Protein AF-A0A815XYH9-F1 (afdb_monomer_lite)

Foldseek 3Di:
DPPCPPDDDPVVVVVVVVVVVPDDPVNDDPDDDCVVLWDDQDDLPPFQLPLLSVVQRVLQSVVCVVPVDRFGWASLQLQQQQQQVPDPPRLPGDRPHGDNVSSLVCLQVQAIATCVQPPPDVVCSSPHRDPVGSVRRNVGHDDDDDDDDDD

pLDDT: mean 88.65, std 15.36, range [31.77, 98.81]

Secondary structure (DSSP, 8-state):
-----PPPPHHHHHHHHHHHTT--GGGS-S----TTTSPPPP--TTSS-HHHHHHHHHHHHHHHHHHS----B-HHHHHHHHHHHT-SSTT---S----HHHHHHHHHHT---BTTTS---GGGTTSPPPHHHHHHHTTS-----------

Sequence (151 aa):
MLASTRMPNNAQLQQNFSDHMKLDQSQLPRKINLRSEMTPVEDQSAIGSCVANAFAGAYEYLLKKSSGRHIDVSRLFIYYNARAKNAYPPGHITDSGCNITDVLETLKELGTCEESLWPYDINKVHAKPNELAYNKASENQIMDALSLKVD

Structure (mmCIF, N/CA/C/O backbone):
data_AF-A0A815XYH9-F1
#
_entry.id   AF-A0A815XYH9-F1
#
loop_
_atom_site.group_PDB
_atom_site.id
_atom_site.type_symbol
_atom_site.label_atom_id
_atom_site.label_alt_id
_atom_site.label_comp_id
_atom_site.label_asym_id
_atom_site.label_entity_id
_atom_site.label_seq_id
_atom_site.pdbx_PDB_ins_code
_atom_site.Cartn_x
_atom_site.Cartn_y
_atom_site.Cartn_z
_atom_site.occupancy
_atom_site.B_iso_or_equiv
_atom_site.auth_seq_id
_atom_site.auth_comp_id
_atom_site.auth_asym_id
_atom_site.auth_atom_id
_atom_site.pdbx_PDB_model_num
ATOM 1 N N . MET A 1 1 ? -25.256 13.380 -1.648 1.00 32.19 1 MET A N 1
ATOM 2 C CA . MET A 1 1 ? -24.502 14.528 -1.105 1.00 32.19 1 MET A CA 1
ATOM 3 C C . MET A 1 1 ? -23.559 13.983 -0.046 1.00 32.19 1 MET A C 1
ATOM 5 O O . MET A 1 1 ? -24.017 13.665 1.041 1.00 32.19 1 MET A O 1
ATOM 9 N N . LEU A 1 2 ? -22.291 13.750 -0.386 1.00 34.25 2 LEU A N 1
ATOM 10 C CA . LEU A 1 2 ? -21.282 13.397 0.615 1.00 34.25 2 LEU A CA 1
ATOM 11 C C . LEU A 1 2 ? -20.929 14.688 1.351 1.00 34.25 2 LEU A C 1
ATOM 13 O O . LEU A 1 2 ? -20.570 15.675 0.709 1.00 34.25 2 LEU A O 1
ATOM 17 N N . ALA A 1 3 ? -21.107 14.711 2.671 1.00 31.77 3 ALA A N 1
ATOM 18 C CA . ALA A 1 3 ? -20.648 15.822 3.486 1.00 31.77 3 ALA A CA 1
ATOM 19 C C . ALA A 1 3 ? -19.132 15.936 3.295 1.00 31.77 3 ALA A C 1
ATOM 21 O O . ALA A 1 3 ? -18.379 15.043 3.675 1.00 31.77 3 ALA A O 1
ATOM 22 N N . SER A 1 4 ? -18.703 17.014 2.642 1.00 38.19 4 SER A N 1
ATOM 23 C CA . SER A 1 4 ? -17.300 17.387 2.504 1.00 38.19 4 SER A CA 1
ATOM 24 C C . SER A 1 4 ? -16.789 17.833 3.872 1.00 38.19 4 SER A C 1
ATOM 26 O O . SER A 1 4 ? -16.645 19.027 4.137 1.00 38.19 4 SER A O 1
ATOM 28 N N . THR A 1 5 ? -16.550 16.882 4.771 1.00 45.72 5 THR A N 1
ATOM 29 C CA . THR A 1 5 ? -15.806 17.150 5.995 1.00 45.72 5 THR A CA 1
ATOM 30 C C . THR A 1 5 ? -14.382 17.463 5.562 1.00 45.72 5 THR A C 1
ATOM 32 O O . THR A 1 5 ? -13.666 16.601 5.058 1.00 45.72 5 THR A O 1
ATOM 35 N N . ARG A 1 6 ? -14.006 18.738 5.662 1.00 50.38 6 ARG A N 1
ATOM 36 C CA . ARG A 1 6 ? -12.667 19.222 5.325 1.00 50.38 6 ARG A CA 1
ATOM 37 C C . ARG A 1 6 ? -11.653 18.380 6.107 1.00 50.38 6 ARG A C 1
ATOM 39 O O . ARG A 1 6 ? -11.777 18.291 7.328 1.00 50.38 6 ARG A O 1
ATOM 46 N N . MET A 1 7 ? -10.704 17.750 5.408 1.00 52.25 7 MET A N 1
ATOM 47 C CA . MET A 1 7 ? -9.625 16.991 6.047 1.00 52.25 7 MET A CA 1
ATOM 48 C C . MET A 1 7 ? -8.972 17.879 7.123 1.00 52.25 7 MET A C 1
ATOM 50 O O . MET A 1 7 ? -8.654 19.037 6.821 1.00 52.25 7 MET A O 1
ATOM 54 N N . PRO A 1 8 ? -8.825 17.396 8.369 1.00 60.12 8 PRO A N 1
ATOM 55 C CA . PRO A 1 8 ? -8.180 18.164 9.427 1.00 60.12 8 PRO A CA 1
ATOM 56 C C . PRO A 1 8 ? -6.754 18.534 9.009 1.00 60.12 8 PRO A C 1
ATOM 58 O O . PRO A 1 8 ? -6.067 17.765 8.338 1.00 60.12 8 PRO A O 1
ATOM 61 N N . ASN A 1 9 ? -6.312 19.734 9.384 1.00 70.88 9 ASN A N 1
ATOM 62 C CA . ASN A 1 9 ? -4.946 20.164 9.085 1.00 70.88 9 ASN A CA 1
ATOM 63 C C . ASN A 1 9 ? -3.921 19.384 9.935 1.00 70.88 9 ASN A C 1
ATOM 65 O O . ASN A 1 9 ? -4.280 18.759 10.934 1.00 70.88 9 ASN A O 1
ATOM 69 N N . ASN A 1 10 ? -2.636 19.446 9.571 1.00 61.28 10 ASN A N 1
ATOM 70 C CA . ASN A 1 10 ? -1.580 18.681 10.253 1.00 61.28 10 ASN A CA 1
ATOM 71 C C . ASN A 1 10 ? -1.523 18.935 11.770 1.00 61.28 10 ASN A C 1
ATOM 73 O O . ASN A 1 10 ? -1.295 17.999 12.527 1.00 61.28 10 ASN A O 1
ATOM 77 N N . ALA A 1 11 ? -1.792 20.161 12.231 1.00 65.12 11 ALA A N 1
ATOM 78 C CA . ALA A 1 11 ? -1.822 20.475 13.661 1.00 65.12 11 ALA A CA 1
ATOM 79 C C . ALA A 1 11 ? -3.017 19.819 14.379 1.00 65.12 11 ALA A C 1
ATOM 81 O O . ALA A 1 11 ? -2.876 19.308 15.485 1.00 65.12 11 ALA A O 1
ATOM 82 N N . GLN A 1 12 ? -4.189 19.785 13.741 1.00 66.38 12 GLN A N 1
ATOM 83 C CA . GLN A 1 12 ? -5.380 19.106 14.261 1.00 66.38 12 GLN A CA 1
ATOM 84 C C . GLN A 1 12 ? -5.213 17.588 14.266 1.00 66.38 12 GLN A C 1
ATOM 86 O O . GLN A 1 12 ? -5.623 16.937 15.222 1.00 66.38 12 GLN A O 1
ATOM 91 N N . LEU A 1 13 ? -4.585 17.028 13.230 1.00 63.62 13 LEU A N 1
ATOM 92 C CA . LEU A 1 13 ? -4.212 15.618 13.201 1.00 63.62 13 LEU A CA 1
ATOM 93 C C . LEU A 1 13 ? -3.286 15.302 14.377 1.00 63.62 13 LEU A C 1
ATOM 95 O O . LEU A 1 13 ? -3.620 14.443 15.185 1.00 63.62 13 LEU A O 1
ATOM 99 N N . GLN A 1 14 ? -2.190 16.048 14.539 1.00 60.94 14 GLN A N 1
ATOM 100 C CA . GLN A 1 14 ? -1.241 15.856 15.641 1.00 60.94 14 GLN A CA 1
ATOM 101 C C . GLN A 1 14 ? -1.888 15.983 17.026 1.00 60.94 14 GLN A C 1
ATOM 103 O O . GLN A 1 14 ? -1.566 15.197 17.919 1.00 60.94 14 GLN A O 1
ATOM 108 N N . GLN A 1 15 ? -2.816 16.926 17.208 1.00 64.50 15 GLN A N 1
ATOM 109 C CA . GLN A 1 15 ? -3.559 17.077 18.458 1.00 64.50 15 GLN A CA 1
ATOM 110 C C . GLN A 1 15 ? -4.478 15.874 18.718 1.00 64.50 15 GLN A C 1
ATOM 112 O O . GLN A 1 15 ? -4.366 15.248 19.770 1.00 64.50 15 GLN A O 1
ATOM 117 N N . ASN A 1 16 ? -5.307 15.486 17.741 1.00 64.44 16 ASN A N 1
ATOM 118 C CA . ASN A 1 16 ? -6.185 14.317 17.854 1.00 64.44 16 ASN A CA 1
ATOM 119 C C . ASN A 1 16 ? -5.376 13.038 18.143 1.00 64.44 16 ASN A C 1
ATOM 121 O O . ASN A 1 16 ? -5.745 12.242 19.003 1.00 64.44 16 ASN A O 1
ATOM 125 N N . PHE A 1 17 ? -4.236 12.857 17.470 1.00 64.69 17 PHE A N 1
ATOM 126 C CA . PHE A 1 17 ? -3.321 11.739 17.709 1.00 64.69 17 PHE A CA 1
ATOM 127 C C . PHE A 1 17 ? -2.704 11.770 19.112 1.00 64.69 17 PHE A C 1
ATOM 129 O O . PHE A 1 17 ? -2.663 10.738 19.781 1.00 64.69 17 PHE A O 1
ATOM 136 N N . SER A 1 18 ? -2.269 12.940 19.586 1.00 62.84 18 SER A N 1
ATOM 137 C CA . SER A 1 18 ? -1.717 13.108 20.938 1.00 62.84 18 SER A CA 1
ATOM 138 C C . SER A 1 18 ? -2.742 12.785 22.021 1.00 62.84 18 SER A C 1
ATOM 140 O O . SER A 1 18 ? -2.383 12.232 23.059 1.00 62.84 18 SER A O 1
ATOM 142 N N . ASP A 1 19 ? -4.012 13.101 21.781 1.00 63.09 19 ASP A N 1
ATOM 143 C CA . ASP A 1 19 ? -5.098 12.796 22.707 1.00 63.09 19 ASP A CA 1
ATOM 144 C C . ASP A 1 19 ? -5.433 11.293 22.706 1.00 63.09 19 ASP A C 1
ATOM 146 O O . ASP A 1 19 ? -5.639 10.710 23.771 1.00 63.09 19 ASP A O 1
ATOM 150 N N . HIS A 1 20 ? -5.371 10.618 21.551 1.00 61.72 20 HIS A N 1
ATOM 151 C CA . HIS A 1 20 ? -5.529 9.158 21.460 1.00 61.72 20 HIS A CA 1
ATOM 152 C C . HIS A 1 20 ? -4.348 8.360 22.041 1.00 61.72 20 HIS A C 1
ATOM 154 O O . HIS A 1 20 ? -4.546 7.245 22.517 1.00 61.72 20 HIS A O 1
ATOM 160 N N . MET A 1 21 ? -3.129 8.910 22.047 1.00 63.41 21 MET A N 1
ATOM 161 C CA . MET A 1 21 ? -1.965 8.276 22.687 1.00 63.41 21 MET A CA 1
ATOM 162 C C . MET A 1 21 ? -1.944 8.415 24.218 1.00 63.41 21 MET A C 1
ATOM 164 O O . MET A 1 21 ? -1.107 7.798 24.871 1.00 63.41 21 MET A O 1
ATOM 168 N N . LYS A 1 22 ? -2.859 9.198 24.801 1.00 66.00 22 LYS A N 1
ATOM 169 C CA . LYS A 1 22 ? -3.011 9.381 26.256 1.00 66.00 22 LYS A CA 1
ATOM 170 C C . LYS A 1 22 ? -4.155 8.553 26.848 1.00 66.00 22 LYS A C 1
ATOM 172 O O . LYS A 1 22 ? -4.665 8.895 27.912 1.00 66.00 22 LYS A O 1
ATOM 177 N N . LEU A 1 23 ? -4.589 7.496 26.163 1.00 66.25 23 LEU A N 1
ATOM 178 C CA . LEU A 1 23 ? -5.564 6.569 26.731 1.00 66.25 23 LEU A CA 1
ATOM 179 C C . LEU A 1 23 ? -4.938 5.851 27.931 1.00 66.25 23 LEU A C 1
ATOM 181 O O . LEU A 1 23 ? -3.894 5.211 27.807 1.00 66.25 23 LEU A O 1
ATOM 185 N N . ASP A 1 24 ? -5.585 5.960 29.088 1.00 77.19 24 ASP A N 1
ATOM 186 C CA . ASP A 1 24 ? -5.238 5.154 30.255 1.00 77.19 24 ASP A CA 1
ATOM 187 C C . ASP A 1 24 ? -5.607 3.689 29.969 1.00 77.19 24 ASP A C 1
ATOM 189 O O . ASP A 1 24 ? -6.645 3.401 29.365 1.00 77.19 24 ASP A O 1
ATOM 193 N N . GLN A 1 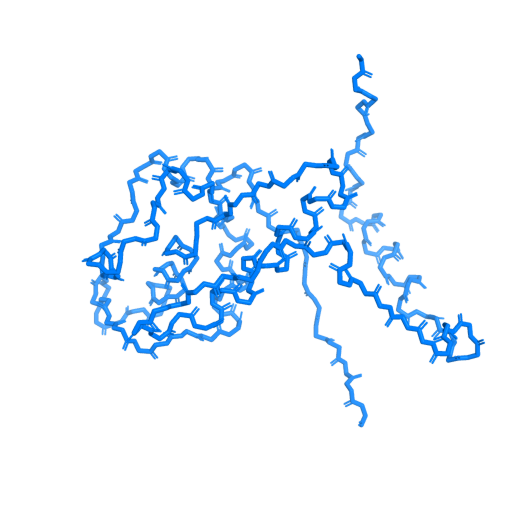25 ? -4.781 2.743 30.422 1.00 74.94 25 GLN A N 1
ATOM 194 C CA . GLN A 1 25 ? -5.063 1.311 30.305 1.00 74.94 25 GLN A CA 1
ATOM 195 C C . GLN A 1 25 ? -6.436 0.954 30.891 1.00 74.94 25 GLN A C 1
ATOM 197 O O . GLN A 1 25 ? -7.105 0.058 30.376 1.00 74.94 25 GLN A O 1
ATOM 202 N N . SER A 1 26 ? -6.895 1.686 31.916 1.00 83.12 26 SER A N 1
ATOM 203 C CA . SER A 1 26 ? -8.231 1.512 32.504 1.00 83.12 26 SER A CA 1
ATOM 204 C C . SER A 1 26 ? -9.388 1.801 31.530 1.00 83.12 26 SER A C 1
ATOM 206 O O . SER A 1 26 ? -10.498 1.303 31.731 1.00 83.12 26 SER A O 1
ATOM 208 N N . GLN A 1 27 ? -9.136 2.567 30.463 1.00 86.31 27 GLN A N 1
ATOM 209 C CA . GLN A 1 27 ? -10.117 2.961 29.448 1.00 86.31 27 GLN A CA 1
ATOM 210 C C . GLN A 1 27 ? -10.152 2.005 28.248 1.00 86.31 27 GLN A C 1
ATOM 212 O O . GLN A 1 27 ? -11.058 2.095 27.416 1.00 86.31 27 GLN A O 1
ATOM 217 N N . LEU A 1 28 ? -9.182 1.094 28.132 1.00 86.31 28 LEU A N 1
ATOM 218 C CA . LEU A 1 28 ? -9.118 0.162 27.014 1.00 86.31 28 LEU A CA 1
ATOM 219 C C . LEU A 1 28 ? -10.151 -0.964 27.176 1.00 86.31 28 LEU A C 1
ATOM 221 O O . LEU A 1 28 ? -10.343 -1.500 28.273 1.00 86.31 28 LEU A O 1
ATOM 225 N N . PRO A 1 29 ? -10.817 -1.387 26.086 1.00 90.12 29 PRO A N 1
ATOM 226 C CA . PRO A 1 29 ? -11.691 -2.545 26.147 1.00 90.12 29 PRO A CA 1
ATOM 227 C C . PRO A 1 29 ? -10.869 -3.798 26.467 1.00 90.12 29 PRO A C 1
ATOM 229 O O . PRO A 1 29 ? -9.798 -4.016 25.905 1.00 90.12 29 PRO A O 1
ATOM 232 N N . ARG A 1 30 ? -11.417 -4.692 27.302 1.00 92.00 30 ARG A N 1
ATOM 233 C CA . ARG A 1 30 ? -10.763 -5.971 27.659 1.00 92.00 30 ARG A CA 1
ATOM 234 C C . ARG A 1 30 ? -10.439 -6.855 26.451 1.00 92.00 30 ARG A C 1
ATOM 236 O O . ARG A 1 30 ? -9.592 -7.737 26.537 1.00 92.00 30 ARG A O 1
ATOM 243 N N . LYS A 1 31 ? -11.178 -6.679 25.356 1.00 93.81 31 LYS A N 1
ATOM 244 C CA . LYS A 1 31 ? -11.009 -7.412 24.105 1.00 93.81 31 LYS A CA 1
ATOM 245 C C . LYS A 1 31 ? -11.508 -6.558 22.954 1.00 93.81 31 LYS A C 1
ATOM 247 O O . LYS A 1 31 ? -12.611 -6.022 23.019 1.00 93.81 31 LYS A O 1
ATOM 252 N N . ILE A 1 32 ? -10.732 -6.517 21.879 1.00 93.06 32 ILE A N 1
ATOM 253 C CA . ILE A 1 32 ? -11.139 -5.938 20.603 1.00 93.06 32 ILE A CA 1
ATOM 254 C C . ILE A 1 32 ? -10.956 -6.974 19.494 1.00 93.06 32 ILE A C 1
ATOM 256 O O . ILE A 1 32 ? -10.048 -7.802 19.541 1.00 93.06 32 ILE A O 1
ATOM 260 N N . ASN A 1 33 ? -11.859 -6.976 18.517 1.00 94.94 33 ASN A N 1
ATOM 261 C CA . ASN A 1 33 ? -11.769 -7.832 17.341 1.00 94.94 33 ASN A CA 1
ATOM 262 C C . ASN A 1 33 ? -12.143 -7.012 16.112 1.00 94.94 33 ASN A C 1
ATOM 264 O O . ASN A 1 33 ? -13.321 -6.769 15.876 1.00 94.94 33 ASN A O 1
ATOM 268 N N . LEU A 1 34 ? -11.140 -6.633 15.327 1.00 94.81 34 LEU A N 1
ATOM 269 C CA . LEU A 1 34 ? -11.331 -5.808 14.137 1.00 94.81 34 LEU A CA 1
ATOM 270 C C . LEU A 1 34 ? -11.601 -6.634 12.869 1.00 94.81 34 LEU A C 1
ATOM 272 O O . LEU A 1 34 ? -11.753 -6.061 11.801 1.00 94.81 34 LEU A O 1
ATOM 276 N N . ARG A 1 35 ? -11.676 -7.975 12.941 1.00 94.12 35 ARG A N 1
ATOM 277 C CA . ARG A 1 35 ? -11.758 -8.837 11.741 1.00 94.12 35 ARG A CA 1
ATOM 278 C C . ARG A 1 35 ? -12.935 -8.522 10.817 1.00 94.12 35 ARG A C 1
ATOM 280 O O . ARG A 1 35 ? -12.781 -8.631 9.611 1.00 94.12 35 ARG A O 1
ATOM 287 N N . SER A 1 36 ? -14.089 -8.119 11.349 1.00 92.25 36 SER A N 1
ATOM 288 C CA . SER A 1 36 ? -15.239 -7.705 10.525 1.00 92.25 36 SER A CA 1
ATOM 289 C C . SER A 1 36 ? -14.989 -6.401 9.755 1.00 92.25 36 SER A C 1
ATOM 291 O O . SER A 1 36 ? -15.617 -6.152 8.726 1.00 92.25 36 SER A O 1
ATOM 293 N N . GLU A 1 37 ? -14.069 -5.569 10.243 1.00 91.88 37 GLU A N 1
ATOM 294 C CA . GLU A 1 37 ? -13.656 -4.320 9.602 1.00 91.88 37 GLU A CA 1
ATOM 295 C C . GLU A 1 37 ? -12.548 -4.543 8.561 1.00 91.88 37 GLU A C 1
ATOM 297 O O . GLU A 1 37 ? -12.418 -3.729 7.655 1.00 91.88 37 GLU A O 1
ATOM 302 N N . MET A 1 38 ? -11.804 -5.651 8.622 1.00 94.38 38 MET A N 1
ATOM 303 C CA . MET A 1 38 ? -10.697 -5.947 7.699 1.00 94.38 38 MET A CA 1
ATOM 304 C C . MET A 1 38 ? -11.176 -6.316 6.287 1.00 94.38 38 MET A C 1
ATOM 306 O O . MET A 1 38 ? -12.336 -6.701 6.089 1.00 94.38 38 MET A O 1
ATOM 310 N N . THR A 1 39 ? -10.295 -6.161 5.301 1.00 94.38 39 THR A N 1
ATOM 311 C CA . THR A 1 39 ? -10.457 -6.692 3.940 1.00 94.38 39 THR A CA 1
ATOM 312 C C . THR A 1 39 ? -10.156 -8.199 3.907 1.00 94.38 39 THR A C 1
ATOM 314 O O . THR A 1 39 ? -9.711 -8.757 4.920 1.00 94.38 39 THR A O 1
ATOM 317 N N . PRO A 1 40 ? -10.498 -8.912 2.815 1.00 95.06 40 PRO A N 1
ATOM 318 C CA . PRO A 1 40 ? -10.091 -10.301 2.623 1.00 95.06 40 PRO A CA 1
ATOM 319 C C . PRO A 1 40 ? -8.581 -10.497 2.807 1.00 95.06 40 PRO A C 1
ATOM 321 O O . PRO A 1 40 ? -7.791 -9.572 2.668 1.00 95.06 40 PRO A O 1
ATOM 324 N N . VAL A 1 41 ? -8.179 -11.718 3.159 1.00 96.00 41 VAL A N 1
ATOM 325 C CA . VAL A 1 41 ? -6.756 -12.045 3.294 1.00 96.00 41 VAL A CA 1
ATOM 326 C C . VAL A 1 41 ? -6.140 -12.172 1.906 1.00 96.00 41 VAL A C 1
ATOM 328 O O . VAL A 1 41 ? -6.606 -12.978 1.101 1.00 96.00 41 VAL A O 1
ATOM 331 N N . GLU A 1 42 ? -5.075 -11.414 1.674 1.00 96.62 42 GLU A N 1
ATOM 332 C CA . GLU A 1 42 ? -4.294 -11.444 0.441 1.00 96.62 42 GLU A CA 1
ATOM 333 C C . GLU A 1 42 ? -3.305 -12.618 0.388 1.00 96.62 42 GLU A C 1
ATOM 335 O O . GLU A 1 42 ? -2.752 -13.037 1.408 1.00 96.62 42 GLU A O 1
ATOM 340 N N . ASP A 1 43 ? -3.032 -13.109 -0.824 1.00 97.69 43 ASP A N 1
ATOM 341 C CA . ASP A 1 43 ? -1.966 -14.080 -1.097 1.00 97.69 43 ASP A CA 1
ATOM 342 C C . ASP A 1 43 ? -0.726 -13.367 -1.663 1.00 97.69 43 ASP A C 1
ATOM 344 O O . ASP A 1 43 ? -0.757 -12.826 -2.770 1.00 97.69 43 ASP A O 1
ATOM 348 N N . GLN A 1 44 ? 0.385 -13.377 -0.915 1.00 97.06 44 GLN A N 1
ATOM 349 C CA . GLN A 1 44 ? 1.654 -12.780 -1.358 1.00 97.06 44 GLN A CA 1
ATOM 350 C C . GLN A 1 44 ? 2.418 -13.627 -2.391 1.00 97.06 44 GLN A C 1
ATOM 352 O O . GLN A 1 44 ? 3.466 -13.210 -2.893 1.00 97.06 44 GLN A O 1
ATOM 357 N N . SER A 1 45 ? 1.941 -14.839 -2.681 1.00 97.94 45 SER A N 1
ATOM 358 C CA . SER A 1 45 ? 2.593 -15.789 -3.580 1.00 97.94 45 SER A CA 1
ATOM 359 C C . SER A 1 45 ? 4.055 -16.068 -3.172 1.00 97.94 45 SER A C 1
ATOM 361 O O . SER A 1 45 ? 4.388 -16.132 -1.988 1.00 97.94 45 SER A O 1
ATOM 363 N N . ALA A 1 46 ? 4.947 -16.270 -4.147 1.00 97.31 46 ALA A N 1
ATOM 364 C CA . ALA A 1 46 ? 6.325 -16.709 -3.925 1.00 97.31 46 ALA A CA 1
ATOM 365 C C . ALA A 1 46 ? 7.367 -15.572 -3.826 1.00 97.31 46 ALA A C 1
ATOM 367 O O . ALA A 1 46 ? 8.559 -15.861 -3.895 1.00 97.31 46 ALA A O 1
ATOM 368 N N . ILE A 1 47 ? 6.951 -14.304 -3.691 1.00 98.38 47 ILE A N 1
ATOM 369 C CA . ILE A 1 47 ? 7.869 -13.145 -3.656 1.00 98.38 47 ILE A CA 1
ATOM 370 C C . ILE A 1 47 ? 8.016 -12.550 -2.249 1.00 98.38 47 ILE A C 1
ATOM 372 O O . ILE A 1 47 ? 7.126 -12.684 -1.404 1.00 98.38 47 ILE A O 1
ATOM 376 N N . GLY A 1 48 ? 9.106 -11.820 -2.001 1.00 97.94 48 GLY A N 1
ATOM 377 C CA . GLY A 1 48 ? 9.468 -11.217 -0.709 1.00 97.94 48 GLY A CA 1
ATOM 378 C C . GLY A 1 48 ? 8.629 -10.007 -0.274 1.00 97.94 48 GLY A C 1
ATOM 379 O O . GLY A 1 48 ? 9.127 -9.112 0.402 1.00 97.94 48 GLY A O 1
ATOM 380 N N . SER A 1 49 ? 7.35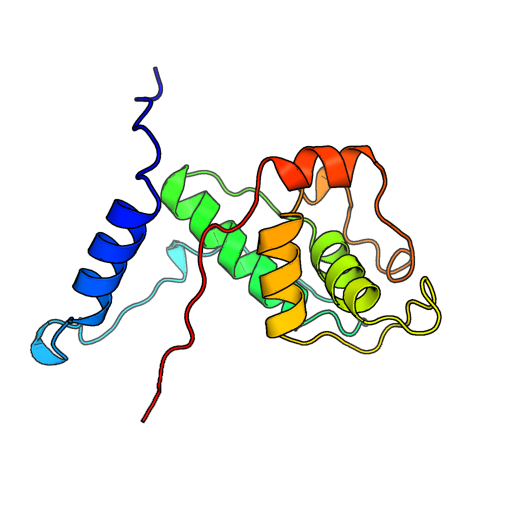4 -9.930 -0.650 1.00 98.38 49 SER A N 1
ATOM 381 C CA . SER A 1 49 ? 6.532 -8.714 -0.527 1.00 98.38 49 SER A CA 1
ATOM 382 C C . SER A 1 49 ? 5.697 -8.613 0.761 1.00 98.38 49 SER A C 1
ATOM 384 O O . SER A 1 49 ? 4.728 -7.854 0.813 1.00 98.38 49 SER A O 1
ATOM 386 N N . CYS A 1 50 ? 6.039 -9.355 1.818 1.00 98.25 50 CYS A N 1
ATOM 387 C CA . CYS A 1 50 ? 5.233 -9.442 3.045 1.00 98.25 50 CYS A CA 1
ATOM 388 C C . CYS A 1 50 ? 4.964 -8.075 3.702 1.00 98.25 50 CYS A C 1
ATOM 390 O O . CYS A 1 50 ? 3.831 -7.790 4.088 1.00 98.25 50 CYS A O 1
ATOM 392 N N . VAL A 1 51 ? 5.967 -7.191 3.763 1.00 98.44 51 VAL A N 1
ATOM 393 C CA . VAL A 1 51 ? 5.805 -5.835 4.314 1.00 98.44 51 VAL A CA 1
ATOM 394 C C . VAL A 1 51 ? 4.848 -5.011 3.452 1.00 98.44 51 VAL A C 1
ATOM 396 O O . VAL A 1 51 ? 3.963 -4.350 3.984 1.00 98.44 51 VAL A O 1
ATOM 399 N N . ALA A 1 52 ? 4.950 -5.101 2.125 1.00 98.50 52 ALA A N 1
ATOM 400 C CA . ALA A 1 52 ? 4.027 -4.410 1.228 1.00 98.50 52 ALA A CA 1
ATOM 401 C C . ALA A 1 52 ? 2.579 -4.920 1.364 1.00 98.50 52 ALA A C 1
ATOM 403 O O . ALA A 1 52 ? 1.660 -4.108 1.365 1.00 98.50 52 ALA A O 1
ATOM 404 N N . ASN A 1 53 ? 2.372 -6.230 1.551 1.00 98.62 53 ASN A N 1
ATOM 405 C CA . ASN A 1 53 ? 1.046 -6.806 1.822 1.00 98.62 53 ASN A CA 1
ATOM 406 C C . ASN A 1 53 ? 0.479 -6.319 3.164 1.00 98.62 53 ASN A C 1
ATOM 408 O O . ASN A 1 53 ? -0.685 -5.936 3.238 1.00 98.62 53 ASN A O 1
ATOM 412 N N . ALA A 1 54 ? 1.302 -6.282 4.217 1.00 98.31 54 ALA A N 1
ATOM 413 C CA . ALA A 1 54 ? 0.880 -5.775 5.522 1.00 98.31 54 ALA A CA 1
ATOM 414 C C . ALA A 1 54 ? 0.442 -4.302 5.447 1.00 98.31 54 ALA A C 1
ATOM 416 O O . ALA A 1 54 ? -0.582 -3.923 6.017 1.00 98.31 54 ALA A O 1
ATOM 417 N N . PHE A 1 55 ? 1.190 -3.479 4.708 1.00 98.19 55 PHE A N 1
ATOM 418 C CA . PHE A 1 55 ? 0.844 -2.075 4.497 1.00 98.19 55 PHE A CA 1
ATOM 419 C C . PHE A 1 55 ? -0.366 -1.878 3.587 1.00 98.19 55 PHE A C 1
ATOM 421 O O . PHE A 1 55 ? -1.161 -0.987 3.873 1.00 98.19 55 PHE A O 1
ATOM 428 N N . ALA A 1 56 ? -0.546 -2.709 2.556 1.00 98.25 56 ALA A N 1
ATOM 429 C CA . ALA A 1 56 ? -1.770 -2.713 1.761 1.00 98.25 56 ALA A CA 1
ATOM 430 C C . ALA A 1 56 ? -2.985 -2.973 2.661 1.00 98.25 56 ALA A C 1
ATOM 432 O O . ALA A 1 56 ? -3.832 -2.097 2.784 1.00 98.25 56 ALA A O 1
ATOM 433 N N . GLY A 1 57 ? -3.001 -4.070 3.426 1.00 97.69 57 GLY A N 1
ATOM 434 C CA . GLY A 1 57 ? -4.120 -4.375 4.325 1.00 97.69 57 GLY A CA 1
ATOM 435 C C . GLY A 1 57 ? -4.394 -3.279 5.368 1.00 97.69 57 GLY A C 1
ATOM 436 O O . GLY A 1 57 ? -5.550 -2.954 5.645 1.00 97.69 57 GLY A O 1
ATOM 437 N N . ALA A 1 58 ? -3.351 -2.647 5.921 1.00 96.06 58 ALA A N 1
ATOM 438 C CA . ALA A 1 58 ? -3.517 -1.506 6.826 1.00 96.06 58 ALA A CA 1
ATOM 439 C C . ALA A 1 58 ? -4.145 -0.287 6.123 1.00 96.06 58 ALA A C 1
ATOM 441 O O . ALA A 1 58 ? -5.047 0.348 6.675 1.00 96.06 58 ALA A O 1
ATOM 442 N N . TYR A 1 59 ? -3.690 0.027 4.909 1.00 96.25 59 TYR A N 1
ATOM 443 C CA . TYR A 1 59 ? -4.211 1.127 4.099 1.00 96.25 59 TYR A CA 1
ATOM 444 C C . TYR A 1 59 ? -5.674 0.882 3.710 1.00 96.25 59 TYR A C 1
ATOM 446 O O . TYR A 1 59 ? -6.532 1.745 3.896 1.00 96.25 59 TYR A O 1
ATOM 454 N N . GLU A 1 60 ? -5.988 -0.320 3.242 1.00 96.81 60 GLU A N 1
ATOM 455 C CA . GLU A 1 60 ? -7.332 -0.729 2.840 1.00 96.81 60 GLU A CA 1
ATOM 456 C C . GLU A 1 60 ? -8.308 -0.745 4.014 1.00 96.81 60 GLU A C 1
ATOM 458 O O . GLU A 1 60 ? -9.452 -0.313 3.871 1.00 96.81 60 GLU A O 1
ATOM 463 N N . TYR A 1 61 ? -7.864 -1.170 5.201 1.00 95.69 61 TYR A N 1
ATOM 464 C CA . TYR A 1 61 ? -8.650 -1.044 6.428 1.00 95.69 61 TYR A CA 1
ATOM 465 C C . TYR A 1 61 ? -9.010 0.421 6.712 1.00 95.69 61 TYR A C 1
ATOM 467 O O . TYR A 1 61 ? -10.169 0.718 7.009 1.00 95.69 61 TYR A O 1
ATOM 475 N N . LEU A 1 62 ? -8.062 1.355 6.578 1.00 92.44 62 LEU A N 1
ATOM 476 C CA . LEU A 1 62 ? -8.333 2.786 6.762 1.00 92.44 62 LEU A CA 1
ATOM 477 C C . LEU A 1 62 ? -9.287 3.334 5.687 1.00 92.44 62 LEU A C 1
ATOM 479 O O . LEU A 1 62 ? -10.203 4.098 6.013 1.00 92.44 62 LEU A O 1
ATOM 483 N N . LEU A 1 63 ? -9.134 2.916 4.426 1.00 92.19 63 LEU A N 1
ATOM 484 C CA . LEU A 1 63 ? -10.054 3.276 3.342 1.00 92.19 63 LEU A CA 1
ATOM 485 C C . LEU A 1 63 ? -11.464 2.751 3.609 1.00 92.19 63 LEU A C 1
ATOM 487 O O . LEU A 1 63 ? -12.431 3.511 3.539 1.00 92.19 63 LEU A O 1
ATOM 491 N N . LYS A 1 64 ? -11.595 1.477 3.981 1.00 93.94 64 LYS A N 1
ATOM 492 C CA . LYS A 1 64 ? -12.877 0.851 4.305 1.00 93.94 64 LYS A CA 1
ATOM 493 C C . LYS A 1 64 ? -13.528 1.509 5.513 1.00 93.94 64 LYS A C 1
ATOM 495 O O . LYS A 1 64 ? -14.725 1.781 5.481 1.00 93.94 64 LYS A O 1
ATOM 500 N N . LYS A 1 65 ? -12.754 1.832 6.548 1.00 91.69 65 LYS A N 1
ATOM 501 C CA . LYS A 1 65 ? -13.254 2.491 7.758 1.00 91.69 65 LYS A CA 1
ATOM 502 C C . LYS A 1 65 ? -13.739 3.920 7.512 1.00 91.69 65 LYS A C 1
ATOM 504 O O . LYS A 1 65 ? -14.738 4.324 8.098 1.00 91.69 65 LYS A O 1
ATOM 509 N N . SER A 1 66 ? -13.050 4.679 6.661 1.00 88.75 66 SER A N 1
ATOM 510 C CA . SER A 1 66 ? -13.390 6.079 6.368 1.00 88.75 66 SER A CA 1
ATOM 511 C C . SER A 1 66 ? -14.474 6.237 5.297 1.00 88.75 66 SER A C 1
ATOM 513 O O . SER A 1 66 ? -15.314 7.127 5.406 1.00 88.75 66 SER A O 1
ATOM 515 N N . SER A 1 67 ? -14.476 5.380 4.273 1.00 89.69 67 SER A N 1
ATOM 516 C CA . SER A 1 67 ? -15.374 5.494 3.113 1.00 89.69 67 SER A CA 1
ATOM 517 C C . SER A 1 67 ? -16.534 4.495 3.111 1.00 89.69 67 SER A C 1
ATOM 519 O O . SER A 1 67 ? -17.473 4.647 2.330 1.00 89.69 67 SER A O 1
ATOM 521 N N . GLY A 1 68 ? -16.467 3.445 3.935 1.00 90.62 68 GLY A N 1
ATOM 522 C CA . GLY A 1 68 ? -17.393 2.310 3.894 1.00 90.62 68 GLY A CA 1
ATOM 523 C C . GLY A 1 68 ? -17.184 1.371 2.700 1.00 90.62 68 GLY A C 1
ATOM 524 O O . GLY A 1 68 ? -17.931 0.406 2.552 1.00 90.62 68 GLY A O 1
ATOM 525 N N . ARG A 1 69 ? -16.190 1.634 1.840 1.00 91.56 69 ARG A N 1
ATOM 526 C CA . ARG A 1 69 ? -15.906 0.857 0.630 1.00 91.56 69 ARG A CA 1
ATOM 527 C C . ARG A 1 69 ? -14.583 0.118 0.748 1.00 91.56 69 ARG A C 1
ATOM 529 O O . ARG A 1 69 ? -13.577 0.692 1.144 1.00 91.56 69 ARG A O 1
ATOM 536 N N . HIS A 1 70 ? -14.587 -1.143 0.336 1.00 93.94 70 HIS A N 1
ATOM 537 C CA . HIS A 1 70 ? -13.361 -1.894 0.088 1.00 93.94 70 HIS A CA 1
ATOM 538 C C . HIS A 1 70 ? -12.778 -1.451 -1.260 1.00 93.94 70 HIS A C 1
ATOM 540 O O . HIS A 1 70 ? -13.496 -1.393 -2.259 1.00 93.94 70 HIS A O 1
ATOM 546 N N . ILE A 1 71 ? -11.506 -1.065 -1.242 1.00 94.81 71 ILE A N 1
ATOM 547 C CA . ILE A 1 71 ? -10.691 -0.706 -2.401 1.00 94.81 71 ILE A CA 1
ATOM 548 C C . ILE A 1 71 ? -9.368 -1.440 -2.217 1.00 94.81 71 ILE A C 1
ATOM 550 O O . ILE A 1 71 ? -8.756 -1.242 -1.174 1.00 94.81 71 ILE A O 1
ATOM 554 N N . ASP A 1 72 ? -8.951 -2.244 -3.192 1.00 97.88 72 ASP A N 1
ATOM 555 C CA . ASP A 1 72 ? -7.650 -2.922 -3.176 1.00 97.88 72 ASP A CA 1
ATOM 556 C C . ASP A 1 72 ? -6.554 -1.967 -3.647 1.00 97.88 72 ASP A C 1
ATOM 558 O O . ASP A 1 72 ? -6.681 -1.341 -4.708 1.00 97.88 72 ASP A O 1
ATOM 562 N N . VAL A 1 73 ? -5.466 -1.855 -2.886 1.00 98.38 73 VAL A N 1
ATOM 563 C CA . VAL A 1 73 ? -4.313 -1.028 -3.272 1.00 98.38 73 VAL A CA 1
ATOM 564 C C . VAL A 1 73 ? -3.192 -1.881 -3.847 1.00 98.38 73 VAL A C 1
ATOM 566 O O . VAL A 1 73 ? -2.979 -3.021 -3.450 1.00 98.38 73 VAL A O 1
ATOM 569 N N . SER A 1 74 ? -2.427 -1.328 -4.786 1.00 98.75 74 SER A N 1
ATOM 570 C CA . SER A 1 74 ? -1.391 -2.085 -5.478 1.00 98.75 74 SER A CA 1
ATOM 571 C C . SER A 1 74 ? -0.234 -2.446 -4.547 1.00 98.75 74 SER A C 1
ATOM 573 O O . SER A 1 74 ? 0.670 -1.648 -4.275 1.00 98.75 74 SER A O 1
ATOM 575 N N . ARG A 1 75 ? -0.197 -3.713 -4.139 1.00 98.69 75 ARG A N 1
ATOM 576 C CA . ARG A 1 75 ? 0.902 -4.277 -3.347 1.00 98.69 75 ARG A CA 1
ATOM 577 C C . ARG A 1 75 ? 2.230 -4.232 -4.097 1.00 98.69 75 ARG A C 1
ATOM 579 O O . ARG A 1 75 ? 3.265 -3.961 -3.492 1.00 98.69 75 ARG A O 1
ATOM 586 N N . LEU A 1 76 ? 2.226 -4.449 -5.418 1.00 98.69 76 LEU A N 1
ATOM 587 C CA . LEU A 1 76 ? 3.447 -4.349 -6.227 1.00 98.69 76 LEU A CA 1
ATOM 588 C C . LEU A 1 76 ? 3.928 -2.910 -6.399 1.00 98.69 76 LEU A C 1
ATOM 590 O O . LEU A 1 76 ? 5.137 -2.706 -6.477 1.00 98.69 76 LEU A O 1
ATOM 594 N N . PHE A 1 77 ? 3.034 -1.918 -6.420 1.00 98.81 77 PHE A N 1
ATOM 595 C CA . PHE A 1 77 ? 3.441 -0.513 -6.428 1.00 98.81 77 PHE A CA 1
ATOM 596 C C . PHE A 1 77 ? 4.180 -0.168 -5.133 1.00 98.81 77 PHE A C 1
ATOM 598 O O . PHE A 1 77 ? 5.292 0.362 -5.177 1.00 98.81 77 PHE A O 1
ATOM 605 N N . ILE A 1 78 ? 3.601 -0.539 -3.987 1.00 98.81 78 ILE A N 1
ATOM 606 C CA . ILE A 1 78 ? 4.223 -0.360 -2.669 1.00 98.81 78 ILE A CA 1
ATOM 607 C C . ILE A 1 78 ? 5.574 -1.088 -2.628 1.00 98.81 78 ILE A C 1
ATOM 609 O O . ILE A 1 78 ? 6.601 -0.512 -2.267 1.00 98.81 78 ILE A O 1
ATOM 613 N N . TYR A 1 79 ? 5.596 -2.350 -3.064 1.00 98.69 79 TYR A N 1
ATOM 614 C CA . TYR A 1 79 ? 6.785 -3.189 -2.991 1.00 98.69 79 TYR A CA 1
ATOM 615 C C . TYR A 1 79 ? 7.922 -2.735 -3.915 1.00 98.69 79 TYR A C 1
ATOM 617 O O . TYR A 1 79 ? 9.096 -2.799 -3.544 1.00 98.69 79 TYR A O 1
ATOM 625 N N . TYR A 1 80 ? 7.599 -2.303 -5.135 1.00 98.69 80 TYR A N 1
ATOM 626 C CA . TYR A 1 80 ? 8.581 -1.782 -6.082 1.00 98.69 80 TYR A CA 1
ATOM 627 C C . TYR A 1 80 ? 9.228 -0.504 -5.547 1.00 98.69 80 TYR A C 1
ATOM 629 O O . TYR A 1 80 ? 10.454 -0.415 -5.498 1.00 98.69 80 TYR A O 1
ATOM 637 N N . ASN A 1 81 ? 8.421 0.472 -5.116 1.00 98.62 81 ASN A N 1
ATOM 638 C CA . ASN A 1 81 ? 8.941 1.779 -4.721 1.00 98.62 81 ASN A CA 1
ATOM 639 C C . ASN A 1 81 ? 9.809 1.700 -3.463 1.00 98.62 81 ASN A C 1
ATOM 641 O O . ASN A 1 81 ? 10.870 2.320 -3.430 1.00 98.62 81 ASN A O 1
ATOM 645 N N . ALA A 1 82 ? 9.428 0.877 -2.480 1.00 98.19 82 ALA A N 1
ATOM 646 C CA . ALA A 1 82 ? 10.238 0.672 -1.281 1.00 98.19 82 ALA A CA 1
ATOM 647 C C . ALA A 1 82 ? 11.643 0.131 -1.607 1.00 98.19 82 ALA A C 1
ATOM 649 O O . ALA A 1 82 ? 12.633 0.603 -1.057 1.00 98.19 82 ALA A O 1
ATOM 650 N N . ARG A 1 83 ? 11.755 -0.811 -2.553 1.00 97.88 83 ARG A N 1
ATOM 651 C CA . ARG A 1 83 ? 13.058 -1.329 -3.007 1.00 97.88 83 ARG A CA 1
ATOM 652 C C . ARG A 1 83 ? 13.816 -0.336 -3.876 1.00 97.88 83 ARG A C 1
ATOM 654 O O . ARG A 1 83 ? 15.033 -0.237 -3.770 1.00 97.88 83 ARG A O 1
ATOM 661 N N . ALA A 1 84 ? 13.107 0.405 -4.724 1.00 97.56 84 ALA A N 1
ATOM 662 C CA . ALA A 1 84 ? 13.710 1.407 -5.592 1.00 97.56 84 ALA A CA 1
ATOM 663 C C . ALA A 1 84 ? 14.329 2.573 -4.815 1.00 97.56 84 ALA A C 1
ATOM 665 O O . ALA A 1 84 ? 15.330 3.120 -5.275 1.00 97.56 84 ALA A O 1
ATOM 666 N N . LYS A 1 85 ? 13.782 2.915 -3.641 1.00 95.00 85 LYS A N 1
ATOM 667 C CA . LYS A 1 85 ? 14.254 4.029 -2.810 1.00 95.00 85 LYS A CA 1
ATOM 668 C C . LYS A 1 85 ? 15.752 3.955 -2.496 1.00 95.00 85 LYS A C 1
ATOM 670 O O . LYS A 1 85 ? 16.453 4.950 -2.639 1.00 95.00 85 LYS A O 1
ATOM 675 N N . ASN A 1 86 ? 16.235 2.772 -2.120 1.00 88.06 86 ASN A N 1
ATOM 676 C CA . ASN A 1 86 ? 17.626 2.547 -1.714 1.00 88.06 86 ASN A CA 1
ATOM 677 C C . ASN A 1 86 ? 18.390 1.645 -2.698 1.00 88.06 86 ASN A C 1
ATOM 679 O O . ASN A 1 86 ? 19.419 1.068 -2.345 1.00 88.06 86 ASN A O 1
ATOM 683 N N . ALA A 1 87 ? 17.884 1.484 -3.924 1.00 93.25 87 ALA A N 1
ATOM 684 C CA . ALA A 1 87 ? 18.507 0.621 -4.918 1.00 93.25 87 ALA A CA 1
ATOM 685 C C . ALA A 1 87 ? 19.860 1.184 -5.371 1.00 93.25 87 ALA A C 1
ATOM 687 O O . ALA A 1 87 ? 19.957 2.328 -5.824 1.00 93.25 87 ALA A O 1
ATOM 688 N N . TYR A 1 88 ? 20.894 0.345 -5.309 1.00 88.75 88 TYR A N 1
ATOM 689 C CA . TYR A 1 88 ? 22.217 0.662 -5.828 1.00 88.75 88 TYR A CA 1
ATOM 690 C C . TYR A 1 88 ? 22.751 -0.490 -6.701 1.00 88.75 88 TYR A C 1
ATOM 692 O O . TYR A 1 88 ? 22.840 -1.619 -6.217 1.00 88.75 88 TYR A O 1
ATOM 700 N N . PRO A 1 89 ? 23.138 -0.228 -7.963 1.00 92.88 89 PRO A N 1
ATOM 701 C CA . PRO A 1 89 ? 22.962 1.041 -8.674 1.00 92.88 89 PRO A CA 1
ATOM 702 C C . PRO A 1 89 ? 21.468 1.382 -8.888 1.00 92.88 89 PRO A C 1
ATOM 704 O O . PRO A 1 89 ? 20.624 0.482 -8.839 1.00 92.88 89 PRO A O 1
ATOM 707 N N . PRO A 1 90 ? 21.112 2.661 -9.129 1.00 91.19 90 PRO A N 1
ATOM 708 C CA . PRO A 1 90 ? 19.722 3.060 -9.346 1.00 91.19 90 PRO A CA 1
ATOM 709 C C . PRO A 1 90 ? 19.044 2.229 -10.441 1.00 91.19 90 PRO A C 1
ATOM 711 O O . PRO A 1 90 ? 19.601 2.031 -11.519 1.00 91.19 90 PRO A O 1
ATOM 714 N N . GLY A 1 91 ? 17.835 1.738 -10.165 1.00 86.88 91 GLY A N 1
ATOM 715 C CA . GLY A 1 91 ? 17.083 0.878 -11.086 1.00 86.88 91 GLY A CA 1
ATOM 716 C C . GLY A 1 91 ? 17.467 -0.606 -11.051 1.00 86.88 91 GLY A C 1
ATOM 717 O O . GLY A 1 91 ? 16.794 -1.408 -11.695 1.00 86.88 91 GLY A O 1
ATOM 718 N N . HIS A 1 92 ? 18.480 -1.008 -10.275 1.00 93.06 92 HIS A N 1
ATOM 719 C CA . HIS A 1 92 ? 18.758 -2.420 -10.012 1.00 93.06 92 HIS A CA 1
ATOM 720 C C . HIS A 1 92 ? 17.823 -2.955 -8.919 1.00 93.06 92 HIS A C 1
ATOM 722 O O . HIS A 1 92 ? 18.144 -2.936 -7.732 1.00 93.06 92 HIS A O 1
ATOM 728 N N . ILE A 1 93 ? 16.630 -3.390 -9.329 1.00 95.81 93 ILE A N 1
ATOM 729 C CA . ILE A 1 93 ? 15.576 -3.860 -8.422 1.00 95.81 93 ILE A CA 1
ATOM 730 C C . ILE A 1 93 ? 15.567 -5.387 -8.383 1.00 95.81 93 ILE A C 1
ATOM 732 O O . ILE A 1 93 ? 15.251 -6.027 -9.382 1.00 95.81 93 ILE A O 1
ATOM 736 N N . THR A 1 94 ? 15.841 -5.982 -7.224 1.00 95.25 94 THR A N 1
ATOM 737 C CA . THR A 1 94 ? 15.800 -7.439 -6.996 1.00 95.25 94 THR A CA 1
ATOM 738 C C . THR A 1 94 ? 14.715 -7.806 -5.983 1.00 95.25 94 THR A C 1
ATOM 740 O O . THR A 1 94 ? 14.175 -6.941 -5.300 1.00 95.25 94 THR A O 1
ATOM 743 N N . ASP A 1 95 ? 14.313 -9.074 -5.917 1.00 96.94 95 ASP A N 1
ATOM 744 C CA . ASP A 1 95 ? 13.340 -9.560 -4.930 1.00 96.94 95 ASP A CA 1
ATOM 745 C C . ASP A 1 95 ? 14.075 -9.842 -3.612 1.00 96.94 95 ASP A C 1
ATOM 747 O O . ASP A 1 95 ? 14.510 -10.958 -3.343 1.00 96.94 95 ASP A O 1
ATOM 751 N N . SER A 1 96 ? 14.330 -8.780 -2.847 1.00 95.38 96 SER A N 1
ATOM 752 C CA . SER A 1 96 ? 15.169 -8.790 -1.638 1.00 95.38 96 SER A CA 1
ATOM 753 C C . SER A 1 96 ? 14.394 -8.475 -0.356 1.00 95.38 96 SER A C 1
ATOM 755 O O . SER A 1 96 ? 14.985 -8.228 0.693 1.00 95.38 96 SER A O 1
ATOM 757 N N . GLY A 1 97 ? 13.062 -8.464 -0.431 1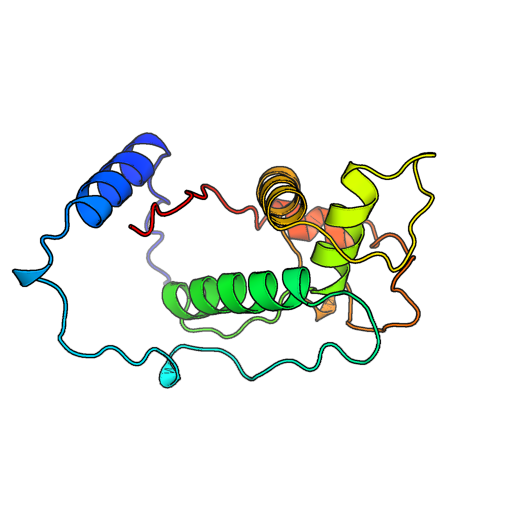.00 96.62 97 GLY A N 1
ATOM 758 C CA . GLY A 1 97 ? 12.225 -7.864 0.610 1.00 96.62 97 GLY A CA 1
ATOM 759 C C . GLY A 1 97 ? 12.274 -6.332 0.623 1.00 96.62 97 GLY A C 1
ATOM 760 O O . GLY A 1 97 ? 12.819 -5.702 -0.281 1.00 96.62 97 GLY A O 1
ATOM 761 N N . CYS A 1 98 ? 11.635 -5.716 1.615 1.00 96.50 98 CYS A N 1
ATOM 762 C CA . CYS A 1 98 ? 11.737 -4.281 1.883 1.00 96.50 98 CYS A CA 1
ATOM 763 C C . CYS A 1 98 ? 11.559 -4.000 3.378 1.00 96.50 98 CYS A C 1
ATOM 765 O O . CYS A 1 98 ? 10.959 -4.798 4.098 1.00 96.50 98 CYS A O 1
ATOM 767 N N . ASN A 1 99 ? 12.076 -2.863 3.849 1.00 95.81 99 ASN A N 1
ATOM 768 C CA . ASN A 1 99 ? 11.921 -2.456 5.242 1.00 95.81 99 ASN A CA 1
ATOM 769 C C . ASN A 1 99 ? 10.617 -1.679 5.448 1.00 95.81 99 ASN A C 1
ATOM 771 O O . ASN A 1 99 ? 10.149 -0.965 4.560 1.00 95.81 99 ASN A O 1
ATOM 775 N N . ILE A 1 100 ? 10.074 -1.753 6.666 1.00 96.62 100 ILE A N 1
ATOM 776 C CA . ILE A 1 100 ? 8.894 -0.982 7.090 1.00 96.62 100 ILE A CA 1
ATOM 777 C C . ILE A 1 100 ? 9.107 0.522 6.868 1.00 96.62 100 ILE A C 1
ATOM 779 O O . ILE A 1 100 ? 8.216 1.198 6.360 1.00 96.62 100 ILE A O 1
ATOM 783 N N . THR A 1 101 ? 10.292 1.036 7.208 1.00 95.44 101 THR A N 1
ATOM 784 C CA . THR A 1 101 ? 10.634 2.455 7.043 1.00 95.44 101 THR A CA 1
ATOM 785 C C . THR A 1 101 ? 10.585 2.885 5.578 1.00 95.44 101 THR A C 1
ATOM 787 O O . THR A 1 101 ? 9.974 3.902 5.272 1.00 95.44 101 THR A O 1
ATOM 790 N N . ASP A 1 102 ? 11.130 2.080 4.663 1.00 97.06 102 ASP A N 1
ATOM 791 C CA . ASP A 1 102 ? 11.141 2.399 3.230 1.00 97.06 102 ASP A CA 1
ATOM 792 C C . ASP A 1 102 ? 9.719 2.431 2.654 1.00 97.06 102 ASP A C 1
ATOM 794 O O . ASP A 1 102 ? 9.372 3.311 1.864 1.00 97.06 102 ASP A O 1
ATOM 798 N N . VAL A 1 103 ? 8.861 1.500 3.083 1.00 98.06 103 VAL A N 1
ATOM 799 C CA . VAL A 1 103 ? 7.440 1.500 2.712 1.00 98.06 103 VAL A CA 1
ATOM 800 C C . VAL A 1 103 ? 6.727 2.737 3.260 1.00 98.06 103 VAL A C 1
ATOM 802 O O . VAL A 1 103 ? 6.011 3.403 2.519 1.00 98.06 103 VAL A O 1
ATOM 805 N N . LEU A 1 104 ? 6.940 3.087 4.529 1.00 96.31 104 LEU A N 1
ATOM 806 C CA . LEU A 1 104 ? 6.334 4.275 5.135 1.00 96.31 104 LEU A CA 1
ATOM 807 C C . LEU A 1 104 ? 6.736 5.561 4.418 1.00 96.31 104 LEU A C 1
ATOM 809 O O . LEU A 1 104 ? 5.882 6.391 4.115 1.00 96.31 104 LEU A O 1
ATOM 813 N N . GLU A 1 105 ? 8.025 5.737 4.153 1.00 95.94 105 GLU A N 1
ATOM 814 C CA . GLU A 1 105 ? 8.520 6.933 3.484 1.00 95.94 105 GLU A CA 1
ATOM 815 C C . GLU A 1 105 ? 8.021 7.016 2.043 1.00 95.94 105 GLU A C 1
ATOM 817 O O . GLU A 1 105 ? 7.572 8.076 1.622 1.00 95.94 105 GLU A O 1
ATOM 822 N N . THR A 1 106 ? 8.004 5.903 1.305 1.00 97.94 106 THR A N 1
ATOM 823 C CA . THR A 1 106 ? 7.465 5.902 -0.064 1.00 97.94 106 THR A CA 1
ATOM 824 C C . THR A 1 106 ? 5.954 6.112 -0.101 1.00 97.94 106 THR A C 1
ATOM 826 O O . THR A 1 106 ? 5.476 6.822 -0.977 1.00 97.94 106 THR A O 1
ATOM 829 N N . LEU A 1 107 ? 5.189 5.607 0.869 1.00 98.00 107 LEU A N 1
ATOM 830 C CA . LEU A 1 107 ? 3.762 5.924 0.997 1.00 98.00 107 LEU A CA 1
ATOM 831 C C . LEU A 1 107 ? 3.517 7.394 1.374 1.00 98.00 107 LEU A C 1
ATOM 833 O O . LEU A 1 107 ? 2.509 7.964 0.958 1.00 98.00 107 LEU A O 1
ATOM 837 N N . LYS A 1 108 ? 4.414 8.021 2.146 1.00 96.25 108 LYS A N 1
ATOM 838 C CA . LYS A 1 108 ? 4.357 9.465 2.435 1.00 96.25 108 LYS A CA 1
ATOM 839 C C . LYS A 1 108 ? 4.718 10.296 1.207 1.00 96.25 108 LYS A C 1
ATOM 841 O O . LYS A 1 108 ? 4.067 11.295 0.939 1.00 96.25 108 LYS A O 1
ATOM 846 N N . GLU A 1 109 ? 5.743 9.901 0.459 1.00 96.88 109 GLU A N 1
ATOM 847 C CA . GLU A 1 109 ? 6.274 10.659 -0.682 1.00 96.88 109 GLU A CA 1
ATOM 848 C C . GLU A 1 109 ? 5.450 10.469 -1.964 1.00 96.88 109 GLU A C 1
ATOM 850 O O . GLU A 1 109 ? 5.241 11.424 -2.705 1.00 96.88 109 GLU A O 1
ATOM 855 N N . LEU A 1 110 ? 4.991 9.246 -2.228 1.00 98.12 110 LEU A N 1
ATOM 856 C CA . LEU A 1 110 ? 4.398 8.833 -3.505 1.00 98.12 110 LEU A CA 1
ATOM 857 C C . LEU A 1 110 ? 2.948 8.362 -3.371 1.00 98.12 110 LEU A C 1
ATOM 859 O O . LEU A 1 110 ? 2.225 8.382 -4.362 1.00 98.12 110 LEU A O 1
ATOM 863 N N . GLY A 1 111 ? 2.541 7.916 -2.180 1.00 97.94 111 GLY A N 1
ATOM 864 C CA . GLY A 1 111 ? 1.252 7.264 -1.949 1.00 97.94 111 GLY A CA 1
ATOM 865 C C . GLY A 1 111 ? 1.170 5.865 -2.552 1.00 97.94 111 GLY A C 1
ATOM 866 O O . GLY A 1 111 ? 2.183 5.185 -2.726 1.00 97.94 111 GLY A O 1
ATOM 867 N N . THR A 1 112 ? -0.046 5.412 -2.852 1.00 98.44 112 THR A N 1
ATOM 868 C CA . THR A 1 112 ? -0.294 4.144 -3.556 1.00 98.44 112 THR A CA 1
ATOM 869 C C . THR A 1 112 ? -1.502 4.246 -4.480 1.00 98.44 112 THR A C 1
ATOM 871 O O . THR A 1 112 ? -2.402 5.050 -4.255 1.00 98.44 112 THR A O 1
ATOM 874 N N . CYS A 1 113 ? -1.532 3.444 -5.538 1.00 98.44 113 CYS A N 1
ATOM 875 C CA . CYS A 1 113 ? -2.656 3.382 -6.467 1.00 98.44 113 CYS A CA 1
ATOM 876 C C . CYS A 1 113 ? -3.562 2.177 -6.182 1.00 98.44 113 CYS A C 1
ATOM 878 O O . CYS A 1 113 ? -3.193 1.276 -5.431 1.00 98.44 113 CYS A O 1
ATOM 880 N N . GLU A 1 114 ? -4.737 2.137 -6.810 1.00 98.38 114 GLU A N 1
ATOM 881 C CA . GLU A 1 114 ? -5.566 0.928 -6.828 1.00 98.38 114 GLU A CA 1
ATOM 882 C C . GLU A 1 114 ? -4.836 -0.228 -7.526 1.00 98.38 114 GLU A C 1
ATOM 884 O O . GLU A 1 114 ? -4.135 -0.028 -8.524 1.00 98.38 114 GLU A O 1
ATOM 889 N N . GLU A 1 115 ? -5.038 -1.456 -7.049 1.00 98.44 115 GLU A N 1
ATOM 890 C CA . GLU A 1 115 ? -4.424 -2.648 -7.643 1.00 98.44 115 GLU A CA 1
ATOM 891 C C . GLU A 1 115 ? -4.841 -2.850 -9.109 1.00 98.44 115 GLU A C 1
ATOM 893 O O . GLU A 1 115 ? -4.059 -3.339 -9.919 1.00 98.44 115 GLU A O 1
ATOM 898 N N . SER A 1 116 ? -6.016 -2.357 -9.506 1.00 98.12 116 SER A N 1
ATOM 899 C CA . SER A 1 116 ? -6.475 -2.349 -10.902 1.00 98.12 116 SER A CA 1
ATOM 900 C C . SER A 1 116 ? -5.532 -1.599 -11.863 1.00 98.12 116 SER A C 1
ATOM 902 O O . SER A 1 116 ? -5.446 -1.952 -13.041 1.00 98.12 116 SER A O 1
ATOM 904 N N . LEU A 1 117 ? -4.794 -0.593 -11.377 1.00 98.38 117 LEU A N 1
ATOM 905 C CA . LEU A 1 117 ? -3.855 0.212 -12.171 1.00 98.38 117 LEU A CA 1
ATOM 906 C C . LEU A 1 117 ? -2.458 -0.410 -12.247 1.00 98.38 117 LEU A C 1
ATOM 908 O O . LEU A 1 117 ? -1.719 -0.182 -13.213 1.00 98.38 117 LEU A O 1
ATOM 912 N N . TRP A 1 118 ? -2.096 -1.198 -11.235 1.00 98.62 118 TRP A N 1
ATOM 913 C CA . TRP A 1 118 ? -0.862 -1.974 -11.207 1.00 98.62 118 TRP A CA 1
ATOM 914 C C . TRP A 1 118 ? -1.101 -3.341 -10.539 1.00 98.62 118 TRP A C 1
ATOM 916 O O . TRP A 1 118 ? -0.845 -3.489 -9.340 1.00 98.62 118 TRP A O 1
ATOM 926 N N . PRO A 1 119 ? -1.611 -4.329 -11.305 1.00 98.38 119 PRO A N 1
ATOM 927 C CA . PRO A 1 119 ? -2.064 -5.610 -10.760 1.00 98.38 119 PRO A CA 1
ATOM 928 C C . PRO A 1 119 ? -0.955 -6.423 -10.106 1.00 98.38 119 PRO A C 1
ATOM 930 O O . PRO A 1 119 ? 0.206 -6.327 -10.515 1.00 98.38 119 PRO A O 1
ATOM 933 N N . TYR A 1 120 ? -1.334 -7.285 -9.160 1.00 98.38 120 TYR A N 1
ATOM 934 C CA . TYR A 1 120 ? -0.435 -8.218 -8.479 1.00 98.38 120 TYR A CA 1
ATOM 935 C C . TYR A 1 120 ? -0.003 -9.391 -9.375 1.00 98.38 120 TYR A C 1
ATOM 937 O O . TYR A 1 120 ? -0.341 -10.551 -9.166 1.00 98.38 120 TYR A O 1
ATOM 945 N N . ASP A 1 121 ? 0.750 -9.072 -10.421 1.00 98.12 121 ASP A N 1
ATOM 946 C CA . ASP A 1 121 ? 1.394 -10.028 -11.315 1.00 98.12 121 ASP A CA 1
ATOM 947 C C . ASP A 1 121 ? 2.862 -10.171 -10.910 1.00 98.12 121 ASP A C 1
ATOM 949 O O . ASP A 1 121 ? 3.675 -9.287 -11.189 1.00 98.12 121 ASP A O 1
ATOM 953 N N . ILE A 1 122 ? 3.219 -11.276 -10.251 1.00 97.69 122 ILE A N 1
ATOM 954 C CA . ILE A 1 122 ? 4.576 -11.488 -9.723 1.00 97.69 122 ILE A CA 1
ATOM 955 C C . ILE A 1 122 ? 5.666 -11.453 -10.806 1.00 97.69 122 ILE A C 1
ATOM 957 O O . ILE A 1 122 ? 6.819 -11.168 -10.494 1.00 97.69 122 ILE A O 1
ATOM 961 N N . ASN A 1 123 ? 5.327 -11.629 -12.090 1.00 97.94 123 ASN A N 1
ATOM 962 C CA . ASN A 1 123 ? 6.286 -11.456 -13.189 1.00 97.94 123 ASN A CA 1
ATOM 963 C C . ASN A 1 123 ? 6.734 -9.992 -13.352 1.00 97.94 123 ASN A C 1
ATOM 965 O O . ASN A 1 123 ? 7.770 -9.709 -13.950 1.00 97.94 123 ASN A O 1
ATOM 969 N N . LYS A 1 124 ? 5.973 -9.046 -12.791 1.00 97.75 124 LYS A N 1
ATOM 970 C CA . LYS A 1 124 ? 6.273 -7.611 -12.753 1.00 97.75 124 LYS A CA 1
ATOM 971 C C . LYS A 1 124 ? 6.992 -7.189 -11.477 1.00 97.75 124 LYS A C 1
ATOM 973 O O . LYS A 1 124 ? 7.149 -5.993 -11.251 1.00 97.75 124 LYS A O 1
ATOM 978 N N . VAL A 1 125 ? 7.469 -8.126 -10.655 1.00 98.00 125 VAL A N 1
ATOM 979 C CA . VAL A 1 125 ? 8.144 -7.814 -9.384 1.00 98.00 125 VAL A CA 1
ATOM 980 C C . VAL A 1 125 ? 9.340 -6.867 -9.554 1.00 98.00 125 VAL A C 1
ATOM 982 O O . VAL A 1 125 ? 9.639 -6.108 -8.640 1.00 98.00 125 VAL A O 1
ATOM 985 N N . HIS A 1 126 ? 9.996 -6.834 -10.714 1.00 97.56 126 HIS A N 1
ATOM 986 C CA . HIS A 1 126 ? 11.097 -5.899 -11.001 1.00 97.56 126 HIS A CA 1
ATOM 987 C C . HIS A 1 126 ? 10.690 -4.719 -11.895 1.00 97.56 126 HIS A C 1
ATOM 989 O O . HIS A 1 126 ? 11.497 -3.825 -12.140 1.00 97.56 126 HIS A O 1
ATOM 995 N N . ALA A 1 127 ? 9.463 -4.714 -12.416 1.00 97.88 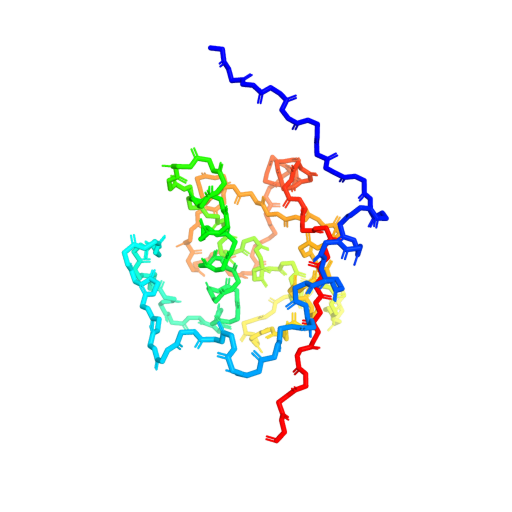127 ALA A N 1
ATOM 996 C CA . ALA A 1 127 ? 9.018 -3.726 -13.384 1.00 97.88 127 ALA A CA 1
ATOM 997 C C . ALA A 1 127 ? 8.559 -2.445 -12.685 1.00 97.88 127 ALA A C 1
ATOM 999 O O . ALA A 1 127 ? 7.756 -2.479 -11.751 1.00 97.88 127 ALA A O 1
ATOM 1000 N N . LYS A 1 128 ? 9.032 -1.301 -13.189 1.00 98.25 128 LYS A N 1
ATOM 1001 C CA . LYS A 1 128 ? 8.568 0.008 -12.734 1.00 98.25 128 LYS A CA 1
ATOM 1002 C C . LYS A 1 128 ? 7.080 0.187 -13.070 1.00 98.25 128 LYS A C 1
ATOM 1004 O O . LYS A 1 128 ? 6.718 -0.027 -14.231 1.00 98.25 128 LYS A O 1
ATOM 1009 N N . PRO A 1 129 ? 6.240 0.625 -12.112 1.00 98.50 129 PRO A N 1
ATOM 1010 C CA . PRO A 1 129 ? 4.864 0.998 -12.394 1.00 98.50 129 PRO A CA 1
ATOM 1011 C C . PRO A 1 129 ? 4.754 2.054 -13.493 1.00 98.50 129 PRO A C 1
ATOM 1013 O O . PRO A 1 129 ? 5.634 2.901 -13.668 1.00 98.50 129 PRO A O 1
ATOM 1016 N N . ASN A 1 130 ? 3.659 1.999 -14.247 1.00 98.25 130 ASN A N 1
ATOM 1017 C CA . ASN A 1 130 ? 3.394 2.976 -15.298 1.00 98.25 130 ASN A CA 1
ATOM 1018 C C . ASN A 1 130 ? 3.074 4.368 -14.715 1.00 98.25 130 ASN A C 1
ATOM 1020 O O . ASN A 1 130 ? 2.765 4.522 -13.534 1.00 98.25 130 ASN A O 1
ATOM 1024 N N . GLU A 1 131 ? 3.142 5.393 -15.562 1.00 98.25 131 GLU A N 1
ATOM 1025 C CA . GLU A 1 131 ? 2.905 6.784 -15.160 1.00 98.25 131 GLU A CA 1
ATOM 1026 C C . GLU A 1 131 ? 1.508 6.997 -14.560 1.00 98.25 131 GLU A C 1
ATOM 1028 O O . GLU A 1 131 ? 1.360 7.711 -13.572 1.00 98.25 131 GLU A O 1
ATOM 1033 N N . LEU A 1 132 ? 0.488 6.316 -15.093 1.00 98.19 132 LEU A N 1
ATOM 1034 C CA . LEU A 1 132 ? -0.876 6.402 -14.572 1.00 98.19 132 LEU A CA 1
ATOM 1035 C C . LEU A 1 132 ? -0.964 5.921 -13.114 1.00 98.19 132 LEU A C 1
ATOM 1037 O O . LEU A 1 132 ? -1.644 6.555 -12.307 1.00 98.19 132 LEU A O 1
ATOM 1041 N N . ALA A 1 133 ? -0.252 4.846 -12.764 1.00 98.69 133 ALA A N 1
ATOM 1042 C CA . ALA A 1 133 ? -0.159 4.357 -11.393 1.00 98.69 133 ALA A CA 1
ATOM 1043 C C . ALA A 1 133 ? 0.483 5.403 -10.470 1.00 98.69 133 ALA A C 1
ATOM 1045 O O . ALA A 1 133 ? -0.065 5.678 -9.409 1.00 98.69 133 ALA A O 1
ATOM 1046 N N . TYR A 1 134 ? 1.579 6.046 -10.886 1.00 98.75 134 TYR A N 1
ATOM 1047 C CA . TYR A 1 134 ? 2.203 7.122 -10.103 1.00 98.75 134 TYR A CA 1
ATOM 1048 C C . TYR A 1 134 ? 1.294 8.348 -9.945 1.00 98.75 134 TYR A C 1
ATOM 1050 O O . TYR A 1 134 ? 1.153 8.867 -8.839 1.00 98.75 134 TYR A O 1
ATOM 1058 N N . ASN A 1 135 ? 0.624 8.777 -11.017 1.00 98.44 135 ASN A N 1
ATOM 1059 C CA . ASN A 1 135 ? -0.290 9.918 -10.975 1.00 98.44 135 ASN A CA 1
ATOM 1060 C C . ASN A 1 135 ? -1.438 9.667 -9.987 1.00 98.44 135 ASN A C 1
ATOM 1062 O O . ASN A 1 135 ? -1.741 10.521 -9.157 1.00 98.44 135 ASN A O 1
ATOM 1066 N N . LYS A 1 136 ? -2.025 8.464 -10.008 1.00 98.12 136 LYS A N 1
ATOM 1067 C CA . LYS A 1 136 ? -3.073 8.073 -9.054 1.00 98.12 136 LYS A CA 1
ATOM 1068 C C . LYS A 1 136 ? -2.574 7.808 -7.644 1.00 98.12 136 LYS A C 1
ATOM 1070 O O . LYS A 1 136 ? -3.316 8.054 -6.696 1.00 98.12 136 LYS A O 1
ATOM 1075 N N . ALA A 1 137 ? -1.329 7.377 -7.493 1.00 98.25 137 ALA A N 1
ATOM 1076 C CA . ALA A 1 137 ? -0.718 7.227 -6.184 1.00 98.25 137 ALA A CA 1
ATOM 1077 C C . ALA A 1 137 ? -0.557 8.571 -5.465 1.00 98.25 137 ALA A C 1
ATOM 1079 O O . ALA A 1 137 ? -0.849 8.659 -4.275 1.00 98.25 137 ALA A O 1
ATOM 1080 N N . SER A 1 138 ? -0.214 9.635 -6.198 1.00 97.56 138 SER A N 1
ATOM 1081 C CA . SER A 1 138 ? -0.008 10.970 -5.617 1.00 97.56 138 SER A CA 1
ATOM 1082 C C . SER A 1 138 ? -1.264 11.583 -4.974 1.00 97.56 138 SER A C 1
ATOM 1084 O O . SER A 1 138 ? -1.165 12.465 -4.130 1.00 97.56 138 SER A O 1
ATOM 1086 N N . GLU A 1 139 ? -2.453 11.084 -5.322 1.00 94.94 139 GLU A N 1
ATOM 1087 C CA . GLU A 1 139 ? -3.731 11.470 -4.707 1.00 94.94 139 GLU A CA 1
ATOM 1088 C C . GLU A 1 139 ? -3.984 10.749 -3.356 1.00 94.94 139 GLU A C 1
ATOM 1090 O O . GLU A 1 139 ? -4.942 11.070 -2.655 1.00 94.94 139 GLU A O 1
ATOM 1095 N N . ASN A 1 140 ? -3.144 9.772 -2.989 1.00 94.38 140 ASN A N 1
ATOM 1096 C CA . ASN A 1 140 ? -3.379 8.763 -1.948 1.00 94.38 140 ASN A CA 1
ATOM 1097 C C . ASN A 1 140 ? -2.133 8.556 -1.059 1.00 94.38 140 ASN A C 1
ATOM 1099 O O . ASN A 1 140 ? -1.661 7.436 -0.846 1.00 94.38 140 ASN A O 1
ATOM 1103 N N . GLN A 1 141 ? -1.561 9.658 -0.573 1.00 95.38 141 GLN A N 1
ATOM 1104 C CA . GLN 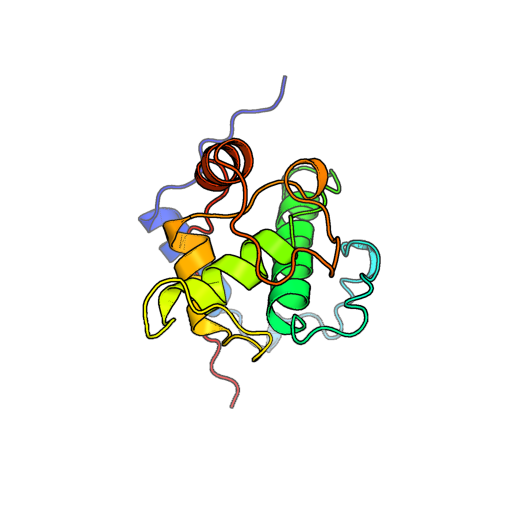A 1 141 ? -0.426 9.649 0.355 1.00 95.38 141 GLN A CA 1
ATOM 1105 C C . GLN A 1 141 ? -0.889 9.421 1.797 1.00 95.38 141 GLN A C 1
ATOM 1107 O O . GLN A 1 141 ? -1.929 9.934 2.218 1.00 95.38 141 GLN A O 1
ATOM 1112 N N . ILE A 1 142 ? -0.087 8.704 2.591 1.00 91.56 142 ILE A N 1
ATOM 1113 C CA . ILE A 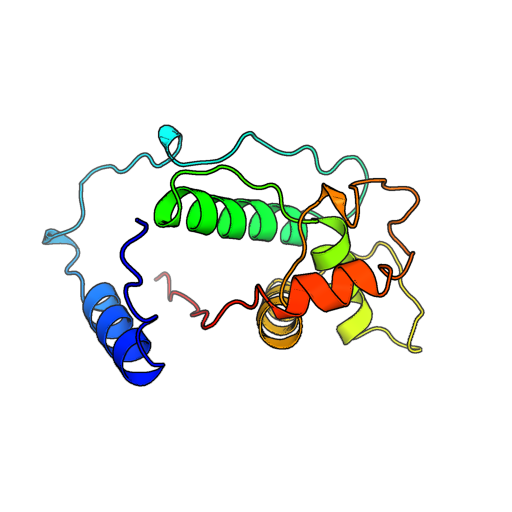1 142 ? -0.298 8.704 4.044 1.00 91.56 142 ILE A CA 1
ATOM 1114 C C . ILE A 1 142 ? 0.221 10.019 4.628 1.00 91.56 142 ILE A C 1
ATOM 1116 O O . ILE A 1 142 ? 1.292 10.499 4.263 1.00 91.56 142 ILE A O 1
ATOM 1120 N N . MET A 1 143 ? -0.531 10.591 5.564 1.00 86.38 143 MET A N 1
ATOM 1121 C CA . MET A 1 143 ? -0.185 11.889 6.150 1.00 86.38 143 MET A CA 1
ATOM 1122 C C . MET A 1 143 ? 0.829 11.762 7.285 1.00 86.38 143 MET A C 1
ATOM 1124 O O . MET A 1 143 ? 1.744 12.574 7.398 1.00 86.38 143 MET A O 1
ATOM 1128 N N . ASP A 1 144 ? 0.677 10.744 8.133 1.00 84.00 144 ASP A N 1
ATOM 1129 C CA . ASP A 1 144 ? 1.536 10.559 9.297 1.00 84.00 144 ASP A CA 1
ATOM 1130 C C . ASP A 1 144 ? 1.688 9.079 9.669 1.00 84.00 144 ASP A C 1
ATOM 1132 O O . ASP A 1 144 ? 0.881 8.236 9.281 1.00 84.00 144 ASP A O 1
ATOM 1136 N N . ALA A 1 145 ? 2.756 8.770 10.402 1.00 84.75 145 ALA A N 1
ATOM 1137 C CA . ALA A 1 145 ? 3.041 7.447 10.938 1.00 84.75 145 ALA A CA 1
ATOM 1138 C C . ALA A 1 145 ? 3.940 7.574 12.168 1.00 84.75 145 ALA A C 1
ATOM 1140 O O . ALA A 1 145 ? 4.918 8.324 12.147 1.00 84.75 145 ALA A O 1
ATOM 1141 N N . LEU A 1 146 ? 3.629 6.809 13.214 1.00 82.81 146 LEU A N 1
ATOM 1142 C CA . LEU A 1 146 ? 4.314 6.859 14.501 1.00 82.81 146 LEU A CA 1
ATOM 1143 C C . LEU A 1 146 ? 4.726 5.453 14.929 1.00 82.81 146 LEU A C 1
ATOM 1145 O O . LEU A 1 146 ? 3.976 4.493 14.754 1.00 82.81 146 LEU A O 1
ATOM 1149 N N . SER A 1 147 ? 5.912 5.347 15.523 1.00 83.56 147 SER A N 1
ATOM 1150 C CA . SER A 1 147 ? 6.335 4.123 16.197 1.00 83.56 147 SER A CA 1
ATOM 1151 C C . SER A 1 147 ? 5.718 4.076 17.591 1.00 83.56 147 SER A C 1
ATOM 1153 O O . SER A 1 147 ? 5.866 5.019 18.373 1.00 83.56 147 SER A O 1
ATOM 1155 N N . LEU A 1 148 ? 5.026 2.983 17.902 1.00 79.25 148 LEU A N 1
ATOM 1156 C CA . LEU A 1 148 ? 4.533 2.727 19.248 1.00 79.25 148 LEU A CA 1
ATOM 1157 C C . LEU A 1 148 ? 5.660 2.098 20.065 1.00 79.25 148 LEU A C 1
ATOM 1159 O O . LEU A 1 148 ? 6.217 1.072 19.678 1.00 79.25 148 LEU A O 1
ATOM 1163 N N . LYS A 1 149 ? 5.985 2.704 21.209 1.00 76.44 149 LYS A N 1
ATOM 1164 C CA . LYS A 1 149 ? 6.830 2.044 22.203 1.00 76.44 149 LYS A CA 1
ATOM 1165 C C . LYS A 1 149 ? 5.985 0.976 22.881 1.00 76.44 149 LYS A C 1
ATOM 1167 O O . LYS A 1 149 ? 5.027 1.309 23.570 1.00 76.44 149 LYS A O 1
ATOM 1172 N N . VAL A 1 150 ? 6.335 -0.274 22.636 1.00 69.62 150 VAL A N 1
ATOM 1173 C CA . VAL A 1 150 ? 5.894 -1.410 23.440 1.00 69.62 150 VAL A CA 1
ATOM 1174 C C . VAL A 1 150 ? 6.991 -1.667 24.467 1.00 69.62 150 VAL A C 1
ATOM 1176 O O . VAL A 1 150 ? 8.171 -1.690 24.111 1.00 69.62 150 VAL A O 1
ATOM 1179 N N . ASP A 1 151 ? 6.584 -1.707 25.727 1.00 58.31 151 ASP A N 1
ATOM 1180 C CA . ASP A 1 151 ? 7.380 -1.982 26.922 1.00 58.31 151 ASP A CA 1
ATOM 1181 C C . ASP A 1 151 ? 7.835 -3.446 27.023 1.00 58.31 151 ASP A C 1
ATOM 1183 O O . ASP A 1 151 ? 7.141 -4.343 26.488 1.00 58.31 151 ASP A O 1
#

Organism: NCBI:txid392030

Radius of gyration: 16.98 Å; chains: 1; bounding box: 48×37×48 Å

InterPro domains:
  IPR038765 Papain-like cysteine peptidase superfamily [SSF54001] (18-146)